Protein AF-A0AA96JCK9-F1 (afdb_monomer_lite)

Secondary structure (DSSP, 8-state):
-------PPPPPPPP---BTTB--SSEEETPEEEPTTS-EEE---EEE-TT--EEEEEEGGG--TTEEEEETTT--EEEEE-SSSEETTTTEEEEE-SS--EEEEEE-SBTT-SS--EEE--------TT-EEEE--TTTB-EEEEEP--SS---------------PPPPP-

pLDDT: mean 84.05, std 19.56, range [35.44, 98.31]

Radius of gyration: 21.39 Å; chains: 1; bounding box: 52×74×59 Å

Foldseek 3Di:
DDDDDPDDDPPDPPPQAADLQAHDFLDAFQRWKQAQVGDTWTWHAWDADPVGWIKIKTFQVSPNAQHWMARNPPRHTQAGFPPPADDPQVRMGIGTGPDNGHPQWHAADALPPRHGDTDHNPDDDDDDQQDWDWDGHNHGGIDTRDGHHDPPDGDDPPDPDDDPDDPDDDDDD

Structure (mmCIF, N/CA/C/O backbone):
data_AF-A0AA96JCK9-F1
#
_entry.id   AF-A0AA96JCK9-F1
#
loop_
_atom_site.group_PDB
_atom_site.id
_atom_site.type_symbol
_atom_site.label_atom_id
_atom_site.label_alt_id
_atom_site.label_comp_id
_atom_site.label_asym_id
_atom_site.label_entity_id
_atom_site.label_seq_id
_atom_site.pdbx_PDB_ins_code
_atom_site.Cartn_x
_atom_site.Cartn_y
_atom_site.Cartn_z
_atom_site.occupancy
_atom_site.B_iso_or_equiv
_atom_site.auth_seq_id
_atom_site.auth_comp_id
_atom_site.auth_asym_id
_atom_site.auth_atom_id
_atom_site.pdbx_PDB_model_num
ATOM 1 N N . MET A 1 1 ? 33.366 34.839 -41.800 1.00 40.66 1 MET A N 1
ATOM 2 C CA . MET A 1 1 ? 33.665 33.676 -40.936 1.00 40.66 1 MET A CA 1
ATOM 3 C C . MET A 1 1 ? 32.640 33.662 -39.802 1.00 40.66 1 MET A C 1
ATOM 5 O O . MET A 1 1 ? 32.730 34.499 -38.916 1.00 40.66 1 MET A O 1
ATOM 9 N N . ARG A 1 2 ? 31.584 32.840 -39.885 1.00 39.88 2 ARG A N 1
ATOM 10 C CA . ARG A 1 2 ? 30.598 32.666 -38.801 1.00 39.88 2 ARG A CA 1
ATOM 11 C C . ARG A 1 2 ? 30.792 31.266 -38.231 1.00 39.88 2 ARG A C 1
ATOM 13 O O . ARG A 1 2 ? 30.720 30.294 -38.972 1.00 39.88 2 ARG A O 1
ATOM 20 N N . VAL A 1 3 ? 31.099 31.193 -36.941 1.00 43.62 3 VAL A N 1
ATOM 21 C CA . VAL A 1 3 ? 31.251 29.939 -36.199 1.00 43.62 3 VAL A CA 1
ATOM 22 C C . VAL A 1 3 ? 29.849 29.411 -35.894 1.00 43.62 3 VAL A C 1
ATOM 24 O O . VAL A 1 3 ? 29.137 29.998 -35.081 1.00 43.62 3 VAL A O 1
ATOM 27 N N . SER A 1 4 ? 29.440 28.327 -36.557 1.00 42.59 4 SER A N 1
ATOM 28 C CA . SER A 1 4 ? 28.252 27.563 -36.166 1.00 42.59 4 SER A CA 1
ATOM 29 C C . SER A 1 4 ? 28.549 26.838 -34.859 1.00 42.59 4 SER A C 1
ATOM 31 O O . SER A 1 4 ? 29.371 25.925 -34.820 1.00 42.59 4 SER A O 1
ATOM 33 N N . ARG A 1 5 ? 27.890 27.249 -33.773 1.00 51.03 5 ARG A N 1
ATOM 34 C CA . ARG A 1 5 ? 27.818 26.441 -32.556 1.00 51.03 5 ARG A CA 1
ATOM 35 C C . ARG A 1 5 ? 26.799 25.335 -32.802 1.00 51.03 5 ARG A C 1
ATOM 37 O O . ARG A 1 5 ? 25.601 25.601 -32.824 1.00 51.03 5 ARG A O 1
ATOM 44 N N . SER A 1 6 ? 27.283 24.113 -32.988 1.00 52.50 6 SER A N 1
ATOM 45 C CA . SER A 1 6 ? 26.470 22.904 -32.880 1.00 52.50 6 SER A CA 1
ATOM 46 C C . SER A 1 6 ? 25.995 22.781 -31.432 1.00 52.50 6 SER A C 1
ATOM 48 O O . SER A 1 6 ? 26.708 22.265 -30.575 1.00 52.50 6 SER A O 1
ATOM 50 N N . GLY A 1 7 ? 24.823 23.337 -31.133 1.00 46.97 7 GLY A N 1
ATOM 51 C CA . GLY A 1 7 ? 24.137 23.068 -29.879 1.00 46.97 7 GLY A CA 1
ATOM 52 C C . GLY A 1 7 ? 23.600 21.645 -29.930 1.00 46.97 7 GLY A C 1
ATOM 53 O O . GLY A 1 7 ? 22.720 21.359 -30.739 1.00 46.97 7 GLY A O 1
ATOM 54 N N . LEU A 1 8 ? 24.129 20.751 -29.092 1.00 51.62 8 LEU A N 1
ATOM 55 C CA . LEU A 1 8 ? 23.390 19.544 -28.750 1.00 51.62 8 LEU A CA 1
ATOM 56 C C . LEU A 1 8 ? 22.079 19.996 -28.107 1.00 51.62 8 LEU A C 1
ATOM 58 O O . LEU A 1 8 ? 22.085 20.724 -27.114 1.00 51.62 8 LEU A O 1
ATOM 62 N N . SER A 1 9 ? 20.965 19.590 -28.705 1.00 53.81 9 SER A N 1
ATOM 63 C CA . SER A 1 9 ? 19.655 19.749 -28.091 1.00 53.81 9 SER A CA 1
ATOM 64 C C . SER A 1 9 ? 19.677 18.996 -26.753 1.00 53.81 9 SER A C 1
ATOM 66 O O . SER A 1 9 ? 20.087 17.831 -26.749 1.00 53.81 9 SER A O 1
ATOM 68 N N . PRO A 1 10 ? 19.288 19.609 -25.620 1.00 53.94 10 PRO A N 1
ATOM 69 C CA . PRO A 1 10 ? 19.129 18.855 -24.385 1.00 53.94 10 PRO A CA 1
ATOM 70 C C . PRO A 1 10 ? 18.097 17.756 -24.644 1.00 53.94 10 PRO A C 1
ATOM 72 O O . PRO A 1 10 ? 17.042 18.023 -25.227 1.00 53.94 10 PRO A O 1
ATOM 75 N N . ALA A 1 11 ? 18.423 16.518 -24.265 1.00 58.88 11 ALA A N 1
ATOM 76 C CA . ALA A 1 11 ? 17.459 15.430 -24.287 1.00 58.88 11 ALA A CA 1
ATOM 77 C C . ALA A 1 11 ? 16.220 15.891 -23.509 1.00 58.88 11 ALA A C 1
ATOM 79 O O . ALA A 1 11 ? 16.331 16.308 -22.354 1.00 58.88 11 ALA A O 1
ATOM 80 N N . SER A 1 12 ? 15.055 15.884 -24.158 1.00 53.69 12 SER A N 1
ATOM 81 C CA . SER A 1 12 ? 13.793 16.100 -23.458 1.00 53.69 12 SER A CA 1
ATOM 82 C C . SER A 1 12 ? 13.703 15.068 -22.331 1.00 53.69 12 SER A C 1
ATOM 84 O O . SER A 1 12 ? 14.036 13.906 -22.581 1.00 53.69 12 SER A O 1
ATOM 86 N N . PRO A 1 13 ? 13.306 15.448 -21.103 1.00 53.00 13 PRO A N 1
ATOM 87 C CA . PRO A 1 13 ? 13.128 14.469 -20.044 1.00 53.00 13 PRO A CA 1
ATOM 88 C C . PRO A 1 13 ? 12.118 13.439 -20.544 1.00 53.00 13 PRO A C 1
ATOM 90 O O . PRO A 1 13 ? 11.000 13.801 -20.917 1.00 53.00 13 PRO A O 1
ATOM 93 N N . THR A 1 14 ? 12.530 12.172 -20.613 1.00 51.06 14 THR A N 1
ATOM 94 C CA . THR A 1 14 ? 11.605 11.064 -20.843 1.00 51.06 14 THR A CA 1
ATOM 95 C C . THR A 1 14 ? 10.485 11.229 -19.819 1.00 51.06 14 THR A C 1
ATOM 97 O O . THR A 1 14 ? 10.798 11.266 -18.626 1.00 51.06 14 THR A O 1
ATOM 100 N N . PRO A 1 15 ? 9.218 11.408 -20.232 1.00 54.06 15 PRO A N 1
ATOM 101 C CA . PRO A 1 15 ? 8.136 11.523 -19.270 1.00 54.06 15 PRO A CA 1
ATOM 102 C C . PRO A 1 15 ? 8.186 10.284 -18.379 1.00 54.06 15 PRO A C 1
ATOM 104 O O . PRO A 1 15 ? 8.178 9.160 -18.886 1.00 54.06 15 PRO A O 1
ATOM 107 N N . LEU A 1 16 ? 8.321 10.494 -17.068 1.00 59.75 16 LEU A N 1
ATOM 108 C CA . LEU A 1 16 ? 8.261 9.416 -16.090 1.00 59.75 16 LEU A CA 1
ATOM 109 C C . LEU A 1 16 ? 6.887 8.764 -16.253 1.00 59.75 16 LEU A C 1
ATOM 111 O O . LEU A 1 16 ? 5.859 9.365 -15.941 1.00 59.75 16 LEU A O 1
ATOM 115 N N . LEU A 1 17 ? 6.865 7.576 -16.856 1.00 76.12 17 LEU A N 1
ATOM 116 C CA . LEU A 1 17 ? 5.647 6.801 -17.036 1.00 76.12 17 LEU A CA 1
ATOM 117 C C . LEU A 1 17 ? 5.213 6.323 -15.656 1.00 76.12 17 LEU A C 1
ATOM 119 O O . LEU A 1 17 ? 5.776 5.362 -15.137 1.00 76.12 17 LEU A O 1
ATOM 123 N N . VAL A 1 18 ? 4.229 7.011 -15.071 1.00 87.25 18 VAL A N 1
ATOM 124 C CA . VAL A 1 18 ? 3.581 6.586 -13.826 1.00 87.25 18 VAL A CA 1
ATOM 125 C C . VAL A 1 18 ? 3.048 5.174 -14.034 1.00 87.25 18 VAL A C 1
ATOM 127 O O . VAL A 1 18 ? 2.266 4.922 -14.956 1.00 87.25 18 VAL A O 1
ATOM 130 N N . ASN A 1 19 ? 3.511 4.247 -13.206 1.00 93.25 19 ASN A N 1
ATOM 131 C CA . ASN A 1 19 ? 3.118 2.849 -13.265 1.00 93.25 19 ASN A CA 1
ATOM 132 C C . ASN A 1 19 ? 3.252 2.204 -11.883 1.00 93.25 19 ASN A C 1
ATOM 134 O O . ASN A 1 19 ? 3.868 2.770 -10.984 1.00 93.25 19 ASN A O 1
ATOM 138 N N . ARG A 1 20 ? 2.736 0.979 -11.738 1.00 95.19 20 ARG A N 1
ATOM 139 C CA . ARG A 1 20 ? 2.729 0.240 -10.466 1.00 95.19 20 ARG A CA 1
ATOM 140 C C . ARG A 1 20 ? 4.105 0.181 -9.783 1.00 95.19 20 ARG A C 1
ATOM 142 O O . ARG A 1 20 ? 4.166 0.223 -8.562 1.00 95.19 20 ARG A O 1
ATOM 149 N N . GLN A 1 21 ? 5.198 0.078 -10.542 1.00 94.50 21 GLN A N 1
ATOM 150 C CA . GLN A 1 21 ? 6.558 -0.060 -10.002 1.00 94.50 21 GLN A CA 1
ATOM 151 C C . GLN A 1 21 ? 7.207 1.276 -9.616 1.00 94.50 21 GLN A C 1
ATOM 153 O O . GLN A 1 21 ? 8.079 1.306 -8.747 1.00 94.50 2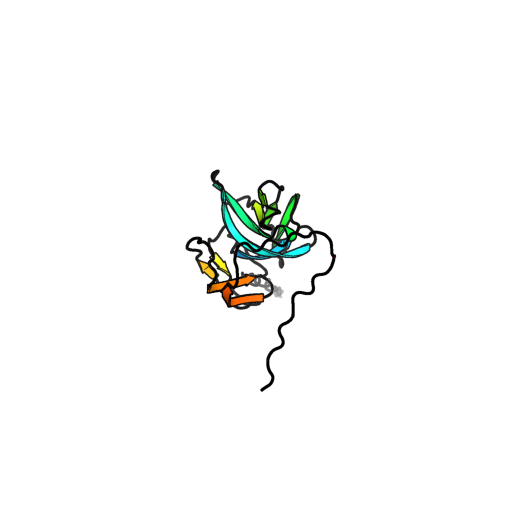1 GLN A O 1
ATOM 158 N N . HIS A 1 22 ? 6.793 2.362 -10.273 1.00 94.56 22 HIS A N 1
ATOM 159 C CA . HIS A 1 22 ? 7.261 3.731 -10.056 1.00 94.56 22 HIS A CA 1
ATOM 160 C C . HIS A 1 22 ? 6.044 4.659 -9.949 1.00 94.56 22 HIS A C 1
ATOM 162 O O . HIS A 1 22 ? 5.716 5.402 -10.878 1.00 94.56 22 HIS A O 1
ATOM 168 N N . ASP A 1 23 ? 5.318 4.522 -8.839 1.00 94.88 23 ASP A N 1
ATOM 169 C CA . ASP A 1 23 ? 4.131 5.331 -8.554 1.00 94.88 23 ASP A CA 1
ATOM 170 C C . ASP A 1 23 ? 4.528 6.758 -8.150 1.00 94.88 23 ASP A C 1
ATOM 172 O O . ASP A 1 23 ? 5.682 7.017 -7.817 1.00 94.88 23 ASP A O 1
ATOM 176 N N . PHE A 1 24 ? 3.579 7.691 -8.149 1.00 92.56 24 PHE A N 1
ATOM 177 C CA . PHE A 1 24 ? 3.817 9.068 -7.712 1.00 92.56 24 PHE A CA 1
ATOM 178 C C . PHE A 1 24 ? 2.644 9.584 -6.897 1.00 92.56 24 PHE A C 1
ATOM 180 O O . PHE A 1 24 ? 1.498 9.284 -7.206 1.00 92.56 24 PHE A O 1
ATOM 187 N N . ALA A 1 25 ? 2.923 10.428 -5.900 1.00 92.69 25 ALA A N 1
ATOM 188 C CA . ALA A 1 25 ? 1.882 11.099 -5.136 1.00 92.69 25 ALA A CA 1
ATOM 189 C C . ALA A 1 25 ? 0.909 11.874 -6.059 1.00 92.69 25 ALA A C 1
ATOM 191 O O . ALA A 1 25 ? 1.369 12.690 -6.864 1.00 92.69 25 ALA A O 1
ATOM 192 N N . PRO A 1 26 ? -0.419 11.734 -5.894 1.00 93.81 26 PRO A N 1
ATOM 193 C CA . PRO A 1 26 ? -1.110 10.915 -4.894 1.00 93.81 26 PRO A CA 1
ATOM 194 C C . PRO A 1 26 ? -0.926 9.403 -5.109 1.00 93.81 26 PRO A C 1
ATOM 196 O O . PRO A 1 26 ? -1.120 8.895 -6.204 1.00 93.81 26 PRO A O 1
ATOM 199 N N . TRP A 1 27 ? -0.584 8.694 -4.035 1.00 95.88 27 TRP A N 1
ATOM 200 C CA . TRP A 1 27 ? -0.263 7.273 -4.021 1.00 95.88 27 TRP A CA 1
ATOM 201 C C . TRP A 1 27 ? -1.505 6.415 -4.256 1.00 95.88 27 TRP A C 1
ATOM 203 O O . TRP A 1 27 ? -2.581 6.675 -3.702 1.00 95.88 27 TRP A O 1
ATOM 213 N N . THR A 1 28 ? -1.332 5.382 -5.072 1.00 96.88 28 THR A N 1
ATOM 214 C CA . THR A 1 28 ? -2.364 4.416 -5.451 1.00 96.88 28 THR A CA 1
ATOM 215 C C . THR A 1 28 ? -2.081 3.077 -4.784 1.00 96.88 28 THR A C 1
ATOM 217 O O . THR A 1 28 ? -0.926 2.659 -4.678 1.00 96.88 28 THR A O 1
ATOM 220 N N . GLY A 1 29 ? -3.136 2.408 -4.321 1.00 97.50 29 GLY A N 1
ATOM 221 C CA . GLY A 1 29 ? -3.028 1.067 -3.759 1.00 97.50 29 GLY A CA 1
ATOM 222 C C . GLY A 1 29 ? -2.548 0.045 -4.792 1.00 97.50 29 GLY A C 1
ATOM 223 O O . GLY A 1 29 ? -2.750 0.240 -5.989 1.00 97.50 29 GLY A O 1
ATOM 224 N N . GLY A 1 30 ? -1.904 -1.033 -4.355 1.00 97.50 30 GLY A N 1
ATOM 225 C CA . GLY A 1 30 ? -1.292 -2.033 -5.237 1.00 97.50 30 GLY A CA 1
ATOM 226 C C . GLY A 1 30 ? 0.059 -1.613 -5.831 1.00 97.50 30 GLY A C 1
ATOM 227 O O . GLY A 1 30 ? 0.687 -2.395 -6.548 1.00 97.50 30 GLY A O 1
ATOM 228 N N . SER A 1 31 ? 0.538 -0.398 -5.538 1.00 97.31 31 SER A N 1
ATOM 229 C CA . SER A 1 31 ? 1.861 0.090 -5.952 1.00 97.31 31 SER A CA 1
ATOM 230 C C . SER A 1 31 ? 3.000 -0.672 -5.276 1.00 97.31 31 SER A C 1
ATOM 232 O O . SER A 1 31 ? 2.874 -1.155 -4.151 1.00 97.31 31 SER A O 1
ATOM 234 N N . ALA A 1 32 ? 4.138 -0.760 -5.960 1.00 97.75 32 ALA A N 1
ATOM 235 C CA . ALA A 1 32 ? 5.347 -1.377 -5.447 1.00 97.75 32 ALA A CA 1
ATOM 236 C C . ALA A 1 32 ? 6.036 -0.459 -4.437 1.00 97.75 32 ALA A C 1
ATOM 238 O O . ALA A 1 32 ? 6.533 0.621 -4.769 1.00 97.75 32 ALA A O 1
ATOM 239 N N . LEU A 1 33 ? 6.109 -0.943 -3.205 1.00 97.94 33 LEU A N 1
ATOM 240 C CA . LEU A 1 33 ? 6.794 -0.308 -2.100 1.00 97.94 33 LEU A CA 1
ATOM 241 C C . LEU A 1 33 ? 8.128 -1.001 -1.855 1.00 97.94 33 LEU A C 1
ATOM 243 O O . LEU A 1 33 ? 8.214 -2.227 -1.801 1.00 97.94 33 LEU A O 1
ATOM 247 N N . ARG A 1 34 ? 9.170 -0.210 -1.638 1.00 97.81 34 ARG A N 1
ATOM 248 C CA . ARG A 1 34 ? 10.417 -0.663 -1.039 1.00 97.81 34 ARG A CA 1
ATOM 249 C C . ARG A 1 34 ? 10.373 -0.359 0.448 1.00 97.81 34 ARG A C 1
ATOM 251 O O . ARG A 1 34 ? 10.256 0.806 0.841 1.00 97.81 34 ARG A O 1
ATOM 258 N N . ASN A 1 35 ? 10.476 -1.409 1.252 1.00 96.88 35 ASN A N 1
ATOM 259 C CA . ASN A 1 35 ? 10.572 -1.281 2.699 1.00 96.88 35 ASN A CA 1
ATOM 260 C C . ASN A 1 35 ? 11.959 -0.716 3.108 1.00 96.88 35 ASN A C 1
ATOM 262 O O . ASN A 1 35 ? 12.874 -0.626 2.274 1.00 96.88 35 ASN A O 1
ATOM 266 N N . PRO A 1 36 ? 12.161 -0.366 4.389 1.00 94.94 36 PRO A N 1
ATOM 267 C CA . PRO A 1 36 ? 13.432 0.174 4.873 1.00 94.94 36 PRO A CA 1
ATOM 268 C C . PRO A 1 36 ? 14.633 -0.767 4.667 1.00 94.94 36 PRO A C 1
ATOM 270 O O . PRO A 1 36 ? 15.738 -0.297 4.395 1.00 94.94 36 PRO A O 1
ATOM 273 N N . SER A 1 37 ? 14.428 -2.090 4.736 1.00 94.12 37 SER A N 1
ATOM 274 C CA . SER A 1 37 ? 15.487 -3.090 4.507 1.00 94.12 37 SER A CA 1
ATOM 275 C C . SER A 1 37 ? 15.799 -3.338 3.025 1.00 94.12 37 SER A C 1
ATOM 277 O O . SER A 1 37 ? 16.810 -3.953 2.694 1.00 94.12 37 SER A O 1
ATOM 279 N N . GLY A 1 38 ? 14.973 -2.816 2.119 1.00 94.25 38 GLY A N 1
ATOM 280 C CA . GLY A 1 38 ? 15.130 -2.898 0.673 1.00 94.25 38 GLY A CA 1
ATOM 281 C C . GLY A 1 38 ? 14.389 -4.024 -0.037 1.00 94.25 38 GLY A C 1
ATOM 282 O O . GLY A 1 38 ? 14.540 -4.156 -1.252 1.00 94.25 38 GLY A O 1
ATOM 283 N N . SER A 1 39 ? 13.575 -4.792 0.681 1.00 95.06 39 SER A N 1
ATOM 284 C CA . SER A 1 39 ? 12.648 -5.760 0.092 1.00 95.06 39 SER A CA 1
ATOM 285 C C . SER A 1 39 ? 11.436 -5.067 -0.532 1.00 95.06 39 SER A C 1
ATOM 287 O O . SER A 1 39 ? 11.115 -3.918 -0.213 1.00 95.06 39 SER A O 1
ATOM 289 N N . ILE A 1 40 ? 10.770 -5.777 -1.441 1.00 96.81 40 ILE A N 1
ATOM 290 C CA . ILE A 1 40 ? 9.562 -5.304 -2.116 1.00 96.81 40 ILE A CA 1
ATOM 291 C C . ILE A 1 40 ? 8.309 -5.770 -1.383 1.00 96.81 40 ILE A C 1
ATOM 293 O O . ILE A 1 40 ? 8.203 -6.933 -1.003 1.00 96.81 40 ILE A O 1
ATOM 297 N N . CYS A 1 41 ? 7.350 -4.865 -1.261 1.00 97.88 41 CYS A N 1
ATOM 298 C CA . CYS A 1 41 ? 5.982 -5.137 -0.857 1.00 97.88 41 CYS A CA 1
ATOM 299 C C . CYS A 1 41 ? 5.007 -4.382 -1.758 1.00 97.88 41 CYS A C 1
ATOM 301 O O . CYS A 1 41 ? 5.413 -3.596 -2.616 1.00 97.88 41 CYS A O 1
ATOM 303 N N . SER A 1 42 ? 3.716 -4.630 -1.570 1.00 98.31 42 SER A N 1
ATOM 304 C CA . SER A 1 42 ? 2.663 -3.862 -2.234 1.00 98.31 42 SER A CA 1
ATOM 305 C C . SER A 1 42 ? 2.010 -2.937 -1.222 1.00 98.31 42 SER A C 1
ATOM 307 O O . SER A 1 42 ? 1.827 -3.322 -0.069 1.00 98.31 42 SER A O 1
ATOM 309 N N . SER A 1 43 ? 1.630 -1.739 -1.644 1.00 97.81 43 SER A N 1
ATOM 310 C CA . SER A 1 43 ? 0.671 -0.956 -0.876 1.00 97.81 43 SER A CA 1
ATOM 311 C C . SER A 1 43 ? -0.710 -1.611 -0.933 1.00 97.81 43 SER A C 1
ATOM 313 O O . SER A 1 43 ? -1.078 -2.237 -1.926 1.00 97.81 43 SER A O 1
ATOM 315 N N . GLY A 1 44 ? -1.476 -1.465 0.141 1.00 97.75 44 GLY A N 1
ATOM 316 C CA . GLY A 1 44 ? -2.870 -1.873 0.236 1.00 97.75 44 GLY A CA 1
ATOM 317 C C . GLY A 1 44 ? -3.788 -0.719 -0.144 1.00 97.75 44 GLY A C 1
ATOM 318 O O . GLY A 1 44 ? -3.890 -0.347 -1.307 1.00 97.75 44 GLY A O 1
ATOM 319 N N . PHE A 1 45 ? -4.448 -0.126 0.845 1.00 97.44 45 PHE A N 1
ATOM 320 C CA . PHE A 1 45 ? -5.446 0.920 0.651 1.00 97.44 45 PHE A CA 1
ATOM 321 C C . PHE A 1 45 ? -5.018 2.229 1.305 1.00 97.44 45 PHE A C 1
ATOM 323 O O . PHE A 1 45 ? -4.394 2.254 2.368 1.00 97.44 45 PHE A O 1
ATOM 330 N N . GLY A 1 46 ? -5.407 3.336 0.679 1.00 95.19 46 GLY A N 1
ATOM 331 C CA . GLY A 1 46 ? -5.390 4.635 1.332 1.00 95.19 46 GLY A CA 1
ATOM 332 C C . GLY A 1 46 ? -6.498 4.721 2.376 1.00 95.19 46 GLY A C 1
ATOM 333 O O . GLY A 1 46 ? -7.668 4.552 2.041 1.00 95.19 46 GLY A O 1
ATOM 334 N N . VAL A 1 47 ? -6.145 5.015 3.624 1.00 94.00 47 VAL A N 1
ATOM 335 C CA . VAL A 1 47 ? -7.093 5.181 4.733 1.00 94.00 47 VAL A CA 1
ATOM 336 C 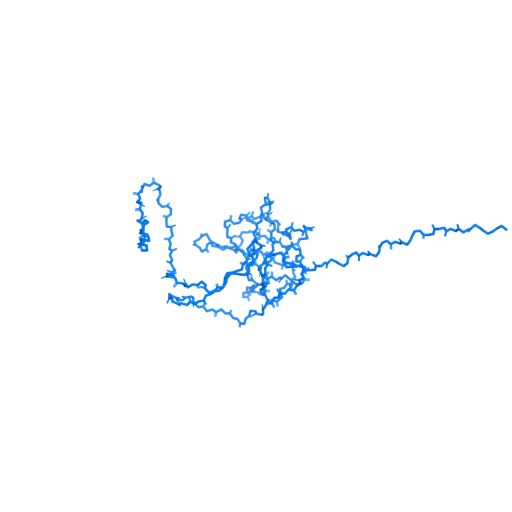C . VAL A 1 47 ? -6.831 6.489 5.472 1.00 94.00 47 VAL A C 1
ATOM 338 O O . VAL A 1 47 ? -5.775 7.108 5.332 1.00 94.00 47 VAL A O 1
ATOM 341 N N . ARG A 1 48 ? -7.808 6.935 6.262 1.00 92.06 48 ARG A N 1
ATOM 342 C CA . ARG A 1 48 ? -7.679 8.143 7.076 1.00 92.06 48 ARG A CA 1
ATOM 343 C C . ARG A 1 48 ? -8.088 7.863 8.512 1.00 92.06 48 ARG A C 1
ATOM 345 O O . ARG A 1 48 ? -9.142 7.274 8.742 1.00 92.06 48 ARG A O 1
ATOM 352 N N . THR A 1 49 ? -7.272 8.289 9.472 1.00 90.88 49 THR A N 1
ATOM 353 C CA . THR A 1 49 ? -7.610 8.156 10.896 1.00 90.88 49 THR A CA 1
ATOM 354 C C . THR A 1 49 ? -8.758 9.096 11.264 1.00 90.88 49 THR A C 1
ATOM 356 O O . THR A 1 49 ? -9.044 10.068 10.558 1.00 90.88 49 THR A O 1
ATOM 359 N N . ALA A 1 50 ? -9.392 8.864 12.417 1.00 89.94 50 ALA A N 1
ATOM 360 C CA . ALA A 1 50 ? -10.410 9.773 12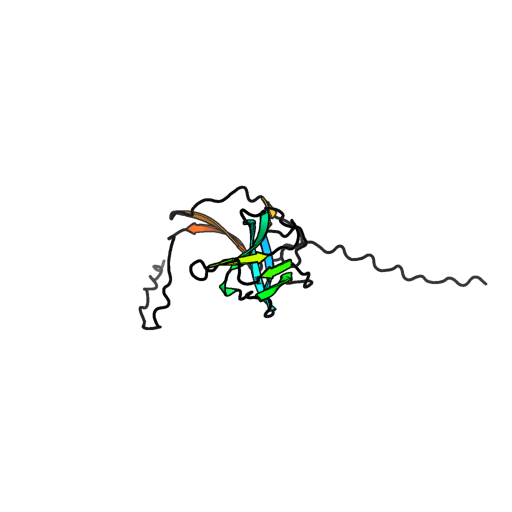.954 1.00 89.94 50 ALA A CA 1
ATOM 361 C C . ALA A 1 50 ? -9.879 11.204 13.189 1.00 89.94 50 ALA A C 1
ATOM 363 O O . ALA A 1 50 ? -10.653 12.157 13.186 1.00 89.94 50 ALA A O 1
ATOM 364 N N . LYS A 1 51 ? -8.557 11.363 13.352 1.00 89.75 51 LYS A N 1
ATOM 365 C CA . LYS A 1 51 ? -7.874 12.659 13.494 1.00 89.75 51 LYS A CA 1
ATOM 366 C C . LYS A 1 51 ? -7.550 13.326 12.150 1.00 89.75 51 LYS A C 1
ATOM 368 O O . LYS A 1 51 ? -7.045 14.442 12.137 1.00 89.75 51 LYS A O 1
ATOM 373 N N . GLY A 1 52 ? -7.841 12.665 11.028 1.00 89.12 52 GLY A N 1
ATOM 374 C CA . GLY A 1 52 ? -7.594 13.188 9.685 1.00 89.12 52 GLY A CA 1
ATOM 375 C C . GLY A 1 52 ? -6.224 12.840 9.097 1.00 89.12 52 GLY A C 1
ATOM 376 O O . GLY A 1 52 ? -5.893 13.348 8.027 1.00 89.12 52 GLY A O 1
ATOM 377 N N . GLU A 1 53 ? -5.436 11.980 9.746 1.00 90.44 53 GLU A N 1
ATOM 378 C CA . GLU A 1 53 ? -4.115 11.572 9.250 1.00 90.44 53 GLU A CA 1
ATOM 379 C C . GLU A 1 53 ? -4.270 10.588 8.095 1.00 90.44 53 GLU A C 1
ATOM 381 O O . GLU A 1 53 ? -5.022 9.620 8.205 1.00 90.44 53 GLU A O 1
ATOM 386 N N . ASN A 1 54 ? -3.563 10.831 6.992 1.00 92.69 54 ASN A N 1
ATOM 387 C CA . ASN A 1 54 ? -3.604 9.955 5.826 1.00 92.69 54 ASN A CA 1
ATOM 388 C C . ASN A 1 54 ? -2.564 8.855 5.982 1.00 92.69 54 ASN A C 1
ATOM 390 O O . ASN A 1 54 ? -1.392 9.126 6.247 1.00 92.69 54 ASN A O 1
ATOM 394 N N . LEU A 1 55 ? -3.008 7.626 5.781 1.00 95.31 55 LEU A N 1
ATOM 395 C CA . LEU A 1 55 ? -2.199 6.434 5.910 1.00 95.31 55 LEU A CA 1
ATOM 396 C C . LEU A 1 55 ? -2.310 5.614 4.626 1.00 95.31 55 LEU A C 1
ATOM 398 O O . LEU A 1 55 ? -3.379 5.536 4.021 1.00 95.31 55 LEU A O 1
ATOM 402 N N . LEU A 1 56 ? -1.220 4.970 4.234 1.00 96.69 56 LEU A N 1
ATOM 403 C CA . LEU A 1 56 ? -1.221 3.926 3.215 1.00 96.69 56 LEU A CA 1
ATOM 404 C C . LEU A 1 56 ? -0.959 2.592 3.906 1.00 96.69 56 LEU A C 1
ATOM 406 O O . LEU A 1 56 ? 0.031 2.469 4.625 1.00 96.69 56 LEU A O 1
ATOM 410 N N . THR A 1 57 ? -1.840 1.610 3.743 1.00 97.12 57 THR A N 1
ATOM 411 C CA . THR A 1 57 ? -1.644 0.306 4.390 1.00 97.12 57 THR A CA 1
ATOM 412 C C . THR A 1 57 ? -0.663 -0.572 3.613 1.00 97.12 57 THR A C 1
ATOM 414 O O . THR A 1 57 ? -0.410 -0.360 2.429 1.00 97.12 57 THR A O 1
ATOM 417 N N . THR A 1 58 ? -0.095 -1.555 4.298 1.00 97.75 58 THR A N 1
ATOM 418 C CA . THR A 1 58 ? 0.727 -2.657 3.785 1.00 97.75 58 THR A CA 1
ATOM 419 C C . THR A 1 58 ? 0.667 -3.804 4.806 1.00 97.75 58 THR A C 1
ATOM 421 O O . THR A 1 58 ? 0.013 -3.667 5.846 1.00 97.75 58 THR A O 1
ATOM 424 N N . ALA A 1 59 ? 1.324 -4.929 4.537 1.00 96.62 59 ALA A N 1
ATOM 425 C CA . ALA A 1 59 ? 1.405 -6.025 5.499 1.00 96.62 59 ALA A CA 1
ATOM 426 C C . ALA A 1 59 ? 2.416 -5.721 6.617 1.00 96.62 59 ALA A C 1
ATOM 428 O O . ALA A 1 59 ? 3.440 -5.079 6.372 1.00 96.62 59 ALA A O 1
ATOM 429 N N . TYR A 1 60 ? 2.169 -6.203 7.836 1.00 95.62 60 TYR A N 1
ATOM 430 C CA . TYR A 1 60 ? 3.109 -6.036 8.950 1.00 95.62 60 TYR A CA 1
ATOM 431 C C . TYR A 1 60 ? 4.413 -6.811 8.707 1.00 95.62 60 TYR A C 1
ATOM 433 O O . TYR A 1 60 ? 5.503 -6.270 8.903 1.00 95.62 60 TYR A O 1
ATOM 441 N N . HIS A 1 61 ? 4.331 -8.035 8.175 1.00 94.88 61 HIS A N 1
ATOM 442 C CA . HIS A 1 61 ? 5.500 -8.865 7.863 1.00 94.88 61 HIS A CA 1
ATOM 443 C C . HIS A 1 61 ? 6.438 -8.239 6.821 1.00 94.88 61 HIS A C 1
ATOM 445 O O . HIS A 1 61 ? 7.579 -8.681 6.673 1.00 94.88 61 HIS A O 1
ATOM 451 N N . CYS A 1 62 ? 5.993 -7.202 6.105 1.00 95.88 62 CYS A N 1
ATOM 452 C CA . CYS A 1 62 ? 6.866 -6.422 5.242 1.00 95.88 62 CYS A CA 1
ATOM 453 C C . CYS A 1 62 ? 7.957 -5.672 6.014 1.00 95.88 62 CYS A C 1
ATOM 455 O O . CYS A 1 62 ? 8.885 -5.175 5.382 1.00 95.88 62 CYS A O 1
ATOM 457 N N . GLY A 1 63 ? 7.882 -5.585 7.345 1.00 89.25 63 GLY A N 1
ATOM 458 C CA . GLY A 1 63 ? 8.984 -5.128 8.188 1.00 89.25 63 GLY A CA 1
ATOM 459 C C . GLY A 1 63 ? 9.359 -3.665 7.952 1.00 89.25 63 GLY A C 1
ATOM 460 O O . GLY A 1 63 ? 10.508 -3.364 7.627 1.00 89.25 63 GLY A O 1
ATOM 461 N N . GLY A 1 64 ? 8.387 -2.759 8.085 1.00 83.81 64 GLY A N 1
ATOM 462 C CA . GLY A 1 64 ? 8.585 -1.312 7.963 1.00 83.81 64 GLY A CA 1
ATOM 463 C C . GLY A 1 64 ? 8.797 -0.560 9.272 1.00 83.81 64 GLY A C 1
ATOM 464 O O . GLY A 1 64 ? 8.876 0.668 9.239 1.00 83.81 64 GLY A O 1
ATOM 465 N N . ASP A 1 65 ? 8.854 -1.267 10.403 1.00 82.12 65 ASP A N 1
ATOM 466 C CA . ASP A 1 65 ? 8.879 -0.676 11.742 1.00 82.12 65 ASP A CA 1
ATOM 467 C C . ASP A 1 65 ? 9.973 0.396 11.870 1.00 82.12 65 ASP A C 1
ATOM 469 O O . ASP A 1 65 ? 11.159 0.129 11.674 1.00 82.12 65 ASP A O 1
ATOM 473 N N . ASN A 1 66 ? 9.564 1.619 12.223 1.00 83.25 66 ASN A N 1
ATOM 474 C CA . ASN A 1 66 ? 10.442 2.771 12.455 1.00 83.25 66 ASN A CA 1
ATOM 475 C C . ASN A 1 66 ? 11.327 3.163 11.258 1.00 83.25 66 ASN A C 1
ATOM 477 O O . ASN A 1 66 ? 12.467 3.595 11.444 1.00 83.25 66 ASN A O 1
ATOM 481 N N . GLY A 1 67 ? 10.820 3.035 10.027 1.00 92.12 67 GLY A N 1
ATOM 482 C CA . GLY A 1 67 ? 11.591 3.330 8.821 1.00 92.12 67 GLY A CA 1
ATOM 483 C C . GLY A 1 67 ? 10.842 4.080 7.720 1.00 92.12 67 GLY A C 1
ATOM 484 O O . GLY A 1 67 ? 9.629 4.291 7.763 1.00 92.12 67 GLY A O 1
ATOM 485 N N . ILE A 1 68 ? 11.616 4.504 6.718 1.00 96.12 68 ILE A N 1
ATOM 486 C CA . ILE A 1 68 ? 11.127 5.217 5.536 1.00 96.12 68 ILE A CA 1
ATOM 487 C C . ILE A 1 68 ? 10.803 4.227 4.423 1.00 96.12 68 ILE A C 1
ATOM 489 O O . ILE A 1 68 ? 11.620 3.382 4.055 1.00 96.12 68 ILE A O 1
ATOM 493 N N . TRP A 1 69 ? 9.618 4.401 3.856 1.00 97.00 69 TRP A N 1
ATOM 494 C CA . TRP A 1 69 ? 9.130 3.689 2.692 1.00 97.00 69 TRP A CA 1
ATOM 495 C C . TRP A 1 69 ? 9.321 4.532 1.438 1.00 97.00 69 TRP A C 1
ATOM 497 O O . TRP A 1 69 ? 9.161 5.756 1.448 1.00 97.00 69 TRP A O 1
ATOM 507 N N . SER A 1 70 ? 9.637 3.862 0.337 1.00 96.94 70 SER A N 1
ATOM 508 C CA . SER A 1 70 ? 9.823 4.500 -0.966 1.00 96.94 70 SER A CA 1
ATOM 509 C C . SER A 1 70 ? 9.166 3.688 -2.071 1.00 96.94 70 SER A C 1
ATOM 511 O O . SER A 1 70 ? 8.797 2.533 -1.860 1.00 96.94 70 SER A O 1
ATOM 513 N N . THR A 1 71 ? 9.020 4.272 -3.254 1.00 96.50 71 THR A N 1
ATOM 514 C CA . THR A 1 71 ? 8.680 3.509 -4.454 1.00 96.50 71 THR A CA 1
ATOM 515 C C . THR A 1 71 ? 9.771 2.476 -4.734 1.00 96.50 71 THR A C 1
ATOM 517 O O . THR A 1 71 ? 10.956 2.701 -4.456 1.00 96.50 71 THR A O 1
ATOM 520 N N . TYR A 1 72 ? 9.391 1.318 -5.277 1.00 96.00 72 TYR A N 1
ATOM 521 C CA . TYR A 1 72 ? 10.372 0.274 -5.570 1.00 96.00 72 TYR A CA 1
ATOM 522 C C . TYR A 1 72 ? 11.379 0.706 -6.638 1.00 96.00 72 TYR A C 1
ATOM 524 O O . TYR A 1 72 ? 12.590 0.632 -6.415 1.00 96.00 72 TYR A O 1
ATOM 532 N N . ILE A 1 73 ? 10.878 1.215 -7.764 1.00 94.12 73 ILE A N 1
ATOM 533 C CA . ILE A 1 73 ? 11.680 1.895 -8.780 1.00 94.12 73 ILE A CA 1
ATOM 534 C C . ILE A 1 73 ? 11.678 3.396 -8.484 1.00 94.12 73 ILE A C 1
ATOM 536 O O . ILE A 1 73 ? 10.660 3.956 -8.088 1.00 94.12 73 ILE A O 1
ATOM 540 N N . GLY A 1 74 ? 12.824 4.049 -8.672 1.00 92.19 74 GLY A N 1
ATOM 541 C CA . GLY A 1 74 ? 12.988 5.495 -8.487 1.00 92.19 74 GLY A CA 1
ATOM 542 C C . GLY A 1 74 ? 13.326 5.914 -7.057 1.00 92.19 74 GLY A C 1
ATOM 543 O O . GLY A 1 74 ? 14.038 6.897 -6.884 1.00 92.19 74 GLY A O 1
ATOM 544 N N . HIS A 1 75 ? 12.923 5.124 -6.056 1.00 95.31 75 HIS A N 1
ATOM 545 C CA . HIS A 1 75 ? 13.175 5.390 -4.635 1.00 95.31 75 HIS A CA 1
ATOM 546 C C . HIS A 1 75 ? 12.603 6.728 -4.144 1.00 95.31 75 HIS A C 1
ATOM 548 O O . HIS A 1 75 ? 13.139 7.339 -3.217 1.00 95.31 75 HIS A O 1
ATOM 554 N N . ASP A 1 76 ? 11.494 7.171 -4.736 1.00 94.00 76 ASP A N 1
ATOM 555 C CA . ASP A 1 76 ? 10.783 8.360 -4.287 1.00 94.00 76 ASP A CA 1
ATOM 556 C C . ASP A 1 76 ? 10.156 8.087 -2.919 1.00 94.00 76 ASP A C 1
ATOM 558 O O . ASP A 1 76 ? 9.527 7.050 -2.704 1.00 94.00 76 ASP A O 1
ATOM 562 N N . VAL A 1 77 ? 10.346 9.003 -1.967 1.00 95.25 77 VAL A N 1
ATOM 563 C CA . VAL A 1 77 ? 9.843 8.834 -0.597 1.00 95.25 77 VAL A CA 1
ATOM 564 C C . VAL A 1 77 ? 8.317 8.853 -0.599 1.00 95.25 77 VAL A C 1
ATOM 566 O O . VAL A 1 77 ? 7.703 9.849 -0.981 1.00 95.25 77 VAL A O 1
ATOM 569 N N . VAL A 1 78 ? 7.719 7.768 -0.106 1.00 95.69 78 VAL A N 1
ATOM 570 C CA . VAL A 1 78 ? 6.264 7.623 0.047 1.00 95.69 78 VAL A CA 1
ATOM 571 C C . VAL A 1 78 ? 5.823 8.157 1.406 1.00 95.69 78 VAL A C 1
ATOM 573 O O . VAL A 1 78 ? 4.904 8.971 1.500 1.00 95.69 78 VAL A O 1
ATOM 576 N N . GLY A 1 79 ? 6.508 7.723 2.465 1.00 95.44 79 GLY A N 1
ATOM 577 C CA . GLY A 1 79 ? 6.160 8.035 3.845 1.00 95.44 79 GLY A CA 1
ATOM 578 C C . GLY A 1 79 ? 7.013 7.249 4.834 1.00 95.44 79 GLY A C 1
ATOM 579 O O . GLY A 1 79 ? 8.037 6.676 4.463 1.00 95.44 79 GLY A O 1
ATOM 580 N N . GLY A 1 80 ? 6.598 7.218 6.096 1.00 95.00 80 GLY A N 1
ATOM 581 C CA . GLY A 1 80 ? 7.293 6.468 7.142 1.00 95.00 80 GLY A CA 1
ATOM 582 C C . GLY A 1 80 ? 6.326 5.746 8.065 1.00 95.00 80 GLY A C 1
ATOM 583 O O . GLY A 1 80 ? 5.186 6.171 8.220 1.00 95.00 80 GLY A O 1
ATOM 584 N N . SER A 1 81 ? 6.782 4.664 8.681 1.00 93.44 81 SER A N 1
ATOM 585 C CA . SER A 1 81 ? 6.058 3.993 9.762 1.00 93.44 81 SER A CA 1
ATOM 586 C C . SER A 1 81 ? 6.821 4.232 11.058 1.00 93.44 81 SER A C 1
ATOM 588 O O . SER A 1 81 ? 8.021 3.999 11.111 1.00 93.44 81 SER A O 1
ATOM 590 N N . ASP A 1 82 ? 6.139 4.695 12.098 1.00 86.69 82 ASP A N 1
ATOM 591 C CA . ASP A 1 82 ? 6.686 4.977 13.436 1.00 86.69 82 ASP A CA 1
ATOM 592 C C . ASP A 1 82 ? 6.239 3.938 14.482 1.00 86.69 82 ASP A C 1
ATOM 594 O O . ASP A 1 82 ? 6.357 4.149 15.687 1.00 86.69 82 ASP A O 1
ATOM 598 N N . GLY A 1 83 ? 5.658 2.828 14.016 1.00 81.38 83 GLY A N 1
ATOM 599 C CA . GLY A 1 83 ? 5.083 1.800 14.877 1.00 81.38 83 GLY A CA 1
ATOM 600 C C . GLY A 1 83 ? 3.798 2.228 15.595 1.00 81.38 83 GLY A C 1
ATOM 601 O O . GLY A 1 83 ? 3.335 1.492 16.457 1.00 81.38 83 GLY A O 1
ATOM 602 N N . ALA A 1 84 ? 3.183 3.371 15.270 1.00 86.25 84 ALA A N 1
ATOM 603 C CA . ALA A 1 84 ? 1.942 3.790 15.930 1.00 86.25 84 ALA A CA 1
ATOM 604 C C . ALA A 1 84 ? 0.695 3.045 15.421 1.00 86.25 84 ALA A C 1
ATOM 606 O O . ALA A 1 84 ? -0.289 2.910 16.147 1.00 86.25 84 ALA A O 1
ATOM 607 N N . TYR A 1 85 ? 0.725 2.569 14.173 1.00 91.19 85 TYR A N 1
ATOM 608 C CA . TYR A 1 85 ? -0.440 2.019 13.479 1.00 91.19 85 TYR A CA 1
ATOM 609 C C . TYR A 1 85 ? -0.116 0.661 12.843 1.00 91.19 85 TYR A C 1
ATOM 611 O O . TYR A 1 85 ? 0.239 0.577 11.666 1.00 91.19 85 TYR A O 1
ATOM 619 N N . PHE A 1 86 ? -0.233 -0.407 13.632 1.00 93.50 86 PHE A N 1
ATOM 620 C CA . PHE A 1 86 ? -0.057 -1.785 13.174 1.00 93.50 86 PHE A CA 1
ATOM 621 C C . PHE A 1 86 ? -0.902 -2.769 13.998 1.00 93.50 86 PHE A C 1
ATOM 623 O O . PHE A 1 86 ? -1.326 -2.456 15.111 1.00 93.50 86 PHE A O 1
ATOM 630 N N . SER A 1 87 ? -1.121 -3.965 13.457 1.00 92.75 87 SER A N 1
ATOM 631 C CA . SER A 1 87 ? -1.623 -5.139 14.177 1.00 92.75 87 SER A CA 1
ATOM 632 C C . SER A 1 87 ? -0.831 -6.354 13.707 1.00 92.75 87 SER A C 1
ATOM 634 O O . SER A 1 87 ? -0.845 -6.695 12.527 1.00 92.75 87 SER A O 1
ATOM 636 N N . THR A 1 88 ? -0.126 -7.004 14.633 1.00 91.44 88 THR A N 1
ATOM 637 C CA . THR A 1 88 ? 0.594 -8.260 14.364 1.00 91.44 88 THR A CA 1
ATOM 638 C C . THR A 1 88 ? -0.363 -9.432 14.171 1.00 91.44 88 THR A C 1
ATOM 640 O O . THR A 1 88 ? -0.038 -10.360 13.440 1.00 91.44 88 THR A O 1
ATOM 643 N N . ALA A 1 89 ? -1.532 -9.394 14.818 1.00 90.12 89 ALA A N 1
ATOM 644 C CA . ALA A 1 89 ? -2.545 -10.441 14.718 1.00 90.12 89 ALA A CA 1
ATOM 645 C C . ALA A 1 89 ? -3.223 -10.451 13.340 1.00 90.12 89 ALA A C 1
ATOM 647 O O . ALA A 1 89 ? -3.496 -11.522 12.807 1.00 90.12 89 ALA A O 1
ATOM 648 N N . ASP A 1 90 ? -3.433 -9.266 12.761 1.00 90.19 90 ASP A N 1
ATOM 649 C CA . ASP A 1 90 ? -4.069 -9.094 11.447 1.00 90.19 90 ASP A CA 1
ATOM 650 C C . ASP A 1 90 ? -3.051 -8.873 10.315 1.00 90.19 90 ASP A C 1
ATOM 652 O O . ASP A 1 90 ? -3.436 -8.567 9.189 1.00 90.19 90 ASP A O 1
ATOM 656 N N . ASP A 1 91 ? -1.754 -8.982 10.624 1.00 93.88 91 ASP A N 1
ATOM 657 C CA . ASP A 1 91 ? -0.634 -8.761 9.705 1.00 93.88 91 ASP A CA 1
ATOM 658 C C . ASP A 1 91 ? -0.741 -7.450 8.898 1.00 93.88 91 ASP A C 1
ATOM 660 O O . ASP A 1 91 ? -0.509 -7.410 7.691 1.00 93.88 91 ASP A O 1
ATOM 664 N N . ILE A 1 92 ? -1.081 -6.342 9.563 1.00 94.56 92 ILE A N 1
ATOM 665 C CA . ILE A 1 92 ? -1.261 -5.032 8.922 1.00 94.56 92 ILE A CA 1
ATOM 666 C C . ILE A 1 92 ? -0.366 -3.963 9.543 1.00 94.56 92 ILE A C 1
ATOM 668 O O . ILE A 1 92 ? -0.231 -3.854 10.761 1.00 94.56 92 ILE A O 1
ATOM 672 N N . GLN A 1 93 ? 0.205 -3.120 8.690 1.00 95.69 93 GLN A N 1
ATOM 673 C CA . GLN A 1 93 ? 0.944 -1.922 9.066 1.00 95.69 93 GLN A CA 1
ATOM 674 C C . GLN A 1 93 ? 0.493 -0.737 8.215 1.00 95.69 93 GLN A C 1
ATOM 676 O O . GLN A 1 93 ? 0.164 -0.876 7.037 1.00 95.69 93 GLN A O 1
ATOM 681 N N . ALA A 1 94 ? 0.497 0.452 8.807 1.00 95.06 94 ALA A N 1
ATOM 682 C CA . AL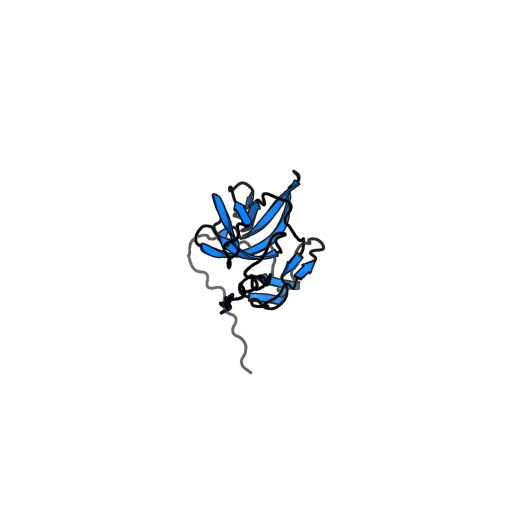A A 1 94 ? 0.281 1.697 8.095 1.00 95.06 94 ALA A CA 1
ATOM 683 C C . ALA A 1 94 ? 1.576 2.496 7.916 1.00 95.06 94 ALA A C 1
ATOM 685 O O . ALA A 1 94 ? 2.467 2.527 8.770 1.00 95.06 94 ALA A O 1
ATOM 686 N N . ILE A 1 95 ? 1.634 3.190 6.788 1.00 96.44 95 ILE A N 1
ATOM 687 C CA . ILE A 1 95 ? 2.659 4.153 6.412 1.00 96.44 95 ILE A CA 1
ATOM 688 C C . ILE A 1 95 ? 2.022 5.531 6.530 1.00 96.44 95 ILE A C 1
ATOM 690 O O . ILE A 1 95 ? 1.055 5.835 5.827 1.00 96.44 95 ILE A O 1
ATOM 694 N N . TYR A 1 96 ? 2.550 6.366 7.417 1.00 95.25 96 TYR A N 1
ATOM 695 C CA . TYR A 1 96 ? 2.117 7.746 7.559 1.00 95.25 96 TYR A CA 1
ATOM 696 C C . TYR A 1 96 ? 2.522 8.563 6.334 1.00 95.25 96 TYR A C 1
ATOM 698 O O . TYR A 1 96 ? 3.693 8.587 5.936 1.00 95.25 96 TYR A O 1
ATOM 706 N N . LEU A 1 97 ? 1.545 9.265 5.758 1.00 93.56 97 LEU A N 1
ATOM 707 C CA . LEU A 1 97 ? 1.751 10.144 4.619 1.00 93.56 97 LEU A CA 1
ATOM 708 C C . LEU A 1 97 ? 1.790 11.604 5.092 1.00 93.56 97 LEU A C 1
ATOM 710 O O . LEU A 1 97 ? 0.794 12.110 5.615 1.00 93.56 97 LEU A O 1
ATOM 714 N N . PRO A 1 98 ? 2.896 12.336 4.868 1.00 78.44 98 PRO A N 1
ATOM 715 C CA . PRO A 1 98 ? 3.063 13.698 5.380 1.00 78.44 98 PRO A CA 1
ATOM 716 C C . PRO A 1 98 ? 2.109 14.727 4.752 1.00 78.44 98 PRO A C 1
ATOM 718 O O . PRO A 1 98 ? 1.996 15.848 5.248 1.00 78.44 98 PRO A O 1
ATOM 721 N N . LYS A 1 99 ? 1.431 14.380 3.652 1.00 79.44 99 LYS A N 1
ATOM 722 C CA . LYS A 1 99 ? 0.433 15.208 2.961 1.00 79.44 99 LYS A CA 1
ATOM 723 C C . LYS A 1 99 ? -0.733 14.329 2.500 1.00 79.44 99 LYS A C 1
ATOM 725 O O . LYS A 1 99 ? -0.586 13.117 2.372 1.00 79.44 99 LYS A O 1
ATOM 730 N N . SER A 1 100 ? -1.883 14.943 2.205 1.00 69.12 100 SER A N 1
ATOM 731 C CA . SER A 1 100 ? -3.053 14.255 1.632 1.00 69.12 100 SER A CA 1
ATOM 732 C C . SER A 1 100 ? -2.781 13.805 0.196 1.00 69.12 100 SER A C 1
ATOM 734 O O . SER A 1 100 ? -3.163 14.470 -0.763 1.00 69.12 100 SER A O 1
ATOM 736 N N . GLN A 1 101 ? -2.073 12.690 0.062 1.00 86.00 101 GLN A N 1
ATOM 737 C CA . GLN A 1 101 ? -1.552 12.156 -1.191 1.00 86.00 101 GLN A CA 1
ATOM 738 C C . GLN A 1 101 ? -2.086 10.741 -1.420 1.00 86.00 101 GLN A C 1
ATOM 740 O O . GLN A 1 101 ? -1.312 9.834 -1.676 1.00 86.00 101 GLN A O 1
ATOM 745 N N . LEU A 1 102 ? -3.398 10.536 -1.301 1.00 92.44 102 LEU A N 1
ATOM 746 C CA . LEU A 1 102 ? -4.055 9.260 -1.599 1.00 92.44 102 LEU A CA 1
ATOM 747 C C . LEU A 1 102 ? -4.997 9.446 -2.783 1.00 92.44 102 LEU A C 1
ATOM 749 O O . LEU A 1 102 ? -5.757 10.413 -2.806 1.00 92.44 102 LEU A O 1
ATOM 753 N N . THR A 1 103 ? -4.973 8.526 -3.746 1.00 94.12 103 THR A N 1
ATOM 754 C CA . THR A 1 103 ? -5.912 8.577 -4.879 1.00 94.12 103 THR A CA 1
ATOM 755 C C . THR A 1 103 ? -7.307 8.103 -4.498 1.00 94.12 103 THR A C 1
ATOM 757 O O . THR A 1 103 ? -8.288 8.614 -5.031 1.00 94.12 103 THR A O 1
ATOM 760 N N . GLY A 1 104 ? -7.404 7.117 -3.599 1.00 94.75 104 GLY A N 1
ATOM 761 C CA . GLY A 1 104 ? -8.632 6.338 -3.411 1.00 94.75 104 GLY A CA 1
ATOM 762 C C . GLY A 1 104 ? -8.860 5.309 -4.526 1.00 94.75 104 GLY A C 1
ATOM 763 O O . GLY A 1 104 ? -9.995 4.910 -4.767 1.00 94.75 104 GLY A O 1
ATOM 764 N N . TYR A 1 105 ? -7.796 4.908 -5.227 1.00 97.19 105 TYR A N 1
ATOM 765 C CA . TYR A 1 105 ? -7.819 3.902 -6.288 1.00 97.19 105 TYR A CA 1
ATOM 766 C C . TYR A 1 105 ? -6.869 2.745 -5.949 1.00 97.19 105 TYR A C 1
ATOM 768 O O . TYR A 1 105 ? -5.926 2.907 -5.169 1.00 97.19 105 TYR A O 1
ATOM 776 N N . LEU A 1 106 ? -7.114 1.597 -6.576 1.00 97.44 106 LEU A N 1
ATOM 777 C CA . LEU A 1 106 ? -6.236 0.429 -6.600 1.00 97.44 106 LEU A CA 1
ATOM 778 C C . LEU A 1 106 ? -5.748 0.215 -8.037 1.00 97.44 106 LEU A C 1
ATOM 780 O O . LEU A 1 106 ? -6.550 0.343 -8.967 1.00 97.44 106 LEU A O 1
ATOM 784 N N . TYR A 1 107 ? -4.465 -0.085 -8.233 1.00 97.75 107 TYR A N 1
ATOM 785 C CA . TYR A 1 107 ? -3.948 -0.483 -9.540 1.00 97.75 107 TYR A CA 1
ATOM 786 C C . TYR A 1 107 ? -4.725 -1.690 -10.093 1.00 97.75 107 TYR A C 1
ATOM 788 O O . TYR A 1 107 ? -5.318 -2.478 -9.362 1.00 97.75 107 TYR A O 1
ATOM 796 N N . ASP A 1 108 ? -4.763 -1.805 -11.419 1.00 97.38 108 ASP A N 1
ATOM 797 C CA . ASP A 1 108 ? -5.432 -2.906 -12.105 1.00 97.38 108 ASP A CA 1
ATOM 798 C C . ASP A 1 108 ? -4.572 -3.442 -13.263 1.00 97.38 108 ASP A C 1
ATOM 800 O O . ASP A 1 108 ? -3.647 -2.790 -13.756 1.00 97.38 108 ASP A O 1
ATOM 804 N N . GLY A 1 109 ? -4.861 -4.663 -13.701 1.00 96.00 109 GLY A N 1
ATOM 805 C CA . GLY A 1 109 ? -4.176 -5.339 -14.792 1.00 96.00 109 GLY A CA 1
ATOM 806 C C . GLY A 1 109 ? -2.815 -5.924 -14.410 1.00 96.00 109 GLY A C 1
ATOM 807 O O . GLY A 1 109 ? -2.474 -6.113 -13.239 1.00 96.00 109 GLY A O 1
ATOM 808 N N . ALA A 1 110 ? -2.026 -6.247 -15.437 1.00 96.12 110 ALA A N 1
ATOM 809 C CA . ALA A 1 110 ? -0.768 -6.982 -15.309 1.00 96.12 110 ALA A CA 1
ATOM 810 C C . ALA A 1 110 ? 0.296 -6.227 -14.494 1.00 96.12 110 ALA A C 1
ATOM 812 O O . ALA A 1 110 ? 0.419 -5.009 -14.621 1.00 96.12 110 ALA A O 1
ATOM 813 N N . ALA A 1 111 ? 1.123 -6.951 -13.725 1.00 93.44 111 ALA A N 1
ATOM 814 C CA . ALA A 1 111 ? 2.195 -6.408 -12.869 1.00 93.44 111 ALA A CA 1
ATOM 815 C C . ALA A 1 111 ? 3.068 -5.339 -13.551 1.00 93.44 111 ALA A C 1
ATOM 817 O O . ALA A 1 111 ? 3.386 -4.303 -12.967 1.00 93.44 111 ALA A O 1
ATOM 818 N N . LYS A 1 112 ? 3.439 -5.613 -14.809 1.00 90.81 112 LYS A N 1
ATOM 819 C CA . LYS A 1 112 ? 4.369 -4.822 -15.628 1.00 90.81 112 LYS A CA 1
ATOM 820 C C . LYS A 1 112 ? 3.667 -3.910 -16.635 1.00 90.81 112 LYS A C 1
ATOM 822 O O . LYS A 1 112 ? 4.259 -3.561 -17.655 1.00 90.81 112 LYS A O 1
ATOM 827 N N . LEU A 1 113 ? 2.400 -3.568 -16.401 1.00 91.56 113 LEU A N 1
ATOM 828 C CA . LEU A 1 113 ? 1.708 -2.605 -17.247 1.00 91.56 113 LEU A CA 1
ATOM 829 C C . LEU A 1 113 ? 2.454 -1.265 -17.188 1.00 91.56 113 LEU A C 1
ATOM 831 O O . LEU A 1 113 ? 2.647 -0.698 -16.117 1.00 91.56 113 LEU A O 1
ATOM 835 N N . GLY A 1 114 ? 2.921 -0.788 -18.342 1.00 90.62 114 GLY A N 1
ATOM 836 C CA . GLY A 1 114 ? 3.829 0.360 -18.422 1.00 90.62 114 GLY A CA 1
ATOM 837 C C . GLY A 1 114 ? 3.165 1.725 -18.246 1.00 90.62 114 GLY A C 1
ATOM 838 O O . GLY A 1 114 ? 3.832 2.730 -18.440 1.00 90.62 114 GLY A O 1
ATOM 839 N N . TYR A 1 115 ? 1.871 1.779 -17.935 1.00 91.19 115 TYR A N 1
ATOM 840 C CA . TYR A 1 115 ? 1.097 3.010 -17.791 1.00 91.19 115 TYR A CA 1
ATOM 841 C C . TYR A 1 115 ? 0.110 2.899 -16.627 1.00 91.19 115 TYR A C 1
ATOM 843 O O . TYR A 1 115 ? -0.221 1.800 -16.177 1.00 91.19 115 TYR A O 1
ATOM 851 N N . TYR A 1 116 ? -0.385 4.045 -16.165 1.00 94.88 116 TYR A N 1
ATOM 852 C CA . TYR A 1 116 ? -1.356 4.120 -15.081 1.00 94.88 116 TYR A CA 1
ATOM 853 C C . TYR A 1 116 ? -2.714 3.537 -15.495 1.00 94.88 116 TYR A C 1
ATOM 855 O O . TYR A 1 116 ? -3.383 4.055 -16.391 1.00 94.88 116 TYR A O 1
ATOM 863 N N . TYR A 1 117 ? -3.135 2.473 -14.816 1.00 95.88 117 TYR A N 1
ATOM 864 C CA . TYR A 1 117 ? -4.463 1.880 -14.937 1.00 95.88 117 TYR A CA 1
ATOM 865 C C . TYR A 1 117 ? -4.923 1.437 -13.553 1.00 95.88 117 TYR A C 1
ATOM 867 O O . TYR A 1 117 ? -4.251 0.637 -12.905 1.00 95.88 117 TYR A O 1
ATOM 875 N N . ALA A 1 118 ? -6.037 1.995 -13.088 1.00 96.94 118 ALA A N 1
ATOM 876 C CA . ALA A 1 118 ? -6.509 1.816 -11.725 1.00 96.94 118 ALA A CA 1
ATOM 877 C C . ALA A 1 118 ? -8.041 1.895 -11.656 1.00 96.94 118 ALA A C 1
ATOM 879 O O . ALA A 1 118 ? -8.692 2.464 -12.541 1.00 96.94 118 ALA A O 1
ATOM 880 N N . LYS A 1 119 ? -8.621 1.336 -10.593 1.00 97.06 119 LYS A N 1
ATOM 881 C CA . LYS A 1 119 ? -10.063 1.331 -10.316 1.00 97.06 119 LYS A CA 1
ATOM 882 C C . LYS A 1 119 ? -10.362 2.047 -9.001 1.00 97.06 119 LYS A C 1
ATOM 884 O O . LYS A 1 119 ? -9.576 1.920 -8.063 1.00 97.06 119 LYS A O 1
ATOM 889 N N . PRO A 1 120 ? -11.470 2.804 -8.916 1.00 97.62 120 PRO A N 1
ATOM 890 C CA . PRO A 1 120 ? -11.822 3.509 -7.692 1.00 97.62 120 PRO A CA 1
ATOM 891 C C . PRO A 1 120 ? -12.222 2.518 -6.597 1.00 97.62 120 PRO A C 1
ATOM 893 O O . PRO A 1 120 ? -12.942 1.552 -6.852 1.00 97.62 120 PRO A O 1
ATOM 896 N N . VAL A 1 121 ? -11.807 2.800 -5.366 1.00 96.94 121 VAL A N 1
ATOM 897 C CA . VAL A 1 121 ? -12.276 2.099 -4.170 1.00 96.94 121 VAL A CA 1
ATOM 898 C C . VAL A 1 121 ? -13.557 2.783 -3.702 1.00 96.94 121 VAL A C 1
ATOM 900 O O . VAL A 1 121 ? -13.537 3.934 -3.271 1.00 96.94 121 VAL A O 1
ATOM 903 N N . SER A 1 122 ? -14.690 2.089 -3.801 1.00 96.25 122 SER A N 1
ATOM 904 C CA . SER A 1 122 ? -16.001 2.645 -3.433 1.00 96.25 122 SER A CA 1
ATOM 905 C C . SER A 1 122 ? -16.375 2.442 -1.964 1.00 96.25 122 SER A C 1
ATOM 907 O O . SER A 1 122 ? -17.317 3.068 -1.484 1.00 96.25 122 SER A O 1
ATOM 909 N N . GLY A 1 123 ? -15.680 1.556 -1.250 1.00 94.75 123 GLY A N 1
ATOM 910 C CA . GLY A 1 123 ? -15.979 1.222 0.138 1.00 94.75 123 GLY A CA 1
ATOM 911 C C . GLY A 1 123 ? -15.298 -0.066 0.585 1.00 94.75 123 GLY A C 1
ATOM 912 O O . GLY A 1 123 ? -14.390 -0.559 -0.081 1.00 94.75 123 GLY A O 1
ATOM 913 N N . TRP A 1 124 ? -15.762 -0.604 1.710 1.00 94.50 124 TRP A N 1
ATOM 914 C CA . TRP A 1 124 ? -15.312 -1.875 2.270 1.00 94.50 124 TRP A CA 1
ATOM 915 C C . TRP A 1 124 ? -16.518 -2.730 2.669 1.00 94.50 124 TRP A C 1
ATOM 917 O O . TRP A 1 124 ? -17.615 -2.214 2.893 1.00 94.50 124 TRP A O 1
ATOM 927 N N . GLY A 1 125 ? -16.304 -4.038 2.758 1.00 93.50 125 GLY A N 1
ATOM 928 C CA . GLY A 1 125 ? -17.278 -5.003 3.246 1.00 93.50 125 GLY A CA 1
ATOM 929 C C . GLY A 1 125 ? -16.564 -6.217 3.824 1.00 93.50 125 GLY A C 1
ATOM 930 O O . GLY A 1 125 ? -15.372 -6.411 3.584 1.00 93.50 125 GLY A O 1
ATOM 931 N N . HIS A 1 126 ? -17.284 -7.015 4.607 1.00 93.38 126 HIS A N 1
ATOM 932 C CA . HIS A 1 126 ? -16.756 -8.285 5.088 1.00 93.38 126 HIS A CA 1
ATOM 933 C C . HIS A 1 126 ? -16.669 -9.287 3.942 1.00 93.38 126 HIS A C 1
ATOM 935 O O . 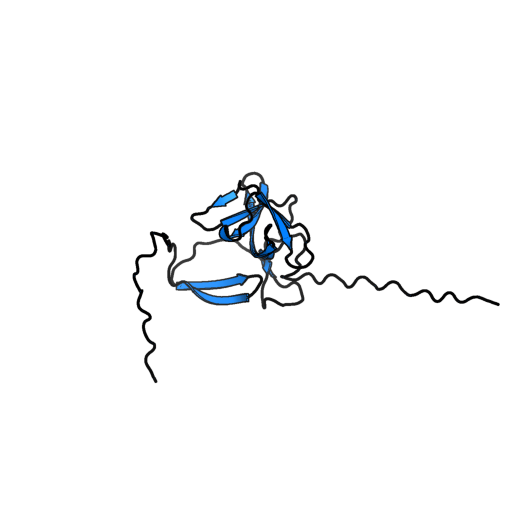HIS A 1 126 ? -17.585 -9.389 3.125 1.00 93.38 126 HIS A O 1
ATOM 941 N N . ASN A 1 127 ? -15.583 -10.048 3.937 1.00 92.25 127 ASN A N 1
ATOM 942 C CA . ASN A 1 127 ? -15.461 -11.241 3.120 1.00 92.25 127 ASN A CA 1
ATOM 943 C C . ASN A 1 127 ? -16.356 -12.343 3.693 1.00 92.25 127 ASN A C 1
ATOM 945 O O . ASN A 1 127 ? -16.411 -12.515 4.910 1.00 92.25 127 ASN A O 1
ATOM 949 N N . ASN A 1 128 ? -16.999 -13.124 2.829 1.00 95.62 128 ASN A N 1
ATOM 950 C CA . ASN A 1 128 ? -17.758 -14.309 3.213 1.00 95.62 128 ASN A CA 1
ATOM 951 C C . ASN A 1 128 ? -17.266 -15.517 2.416 1.00 95.62 128 ASN A C 1
ATOM 953 O O . ASN A 1 128 ? -16.873 -15.409 1.252 1.00 95.62 128 ASN A O 1
ATOM 957 N N . ALA A 1 129 ? -17.316 -16.701 3.027 1.00 96.81 129 ALA A N 1
ATOM 958 C CA . ALA A 1 129 ? -17.054 -17.933 2.297 1.00 96.81 129 ALA A CA 1
ATOM 959 C C . ALA A 1 129 ? -18.038 -18.063 1.121 1.00 96.81 129 ALA A C 1
ATOM 961 O O . ALA A 1 129 ? -19.254 -17.991 1.294 1.00 96.81 129 ALA A O 1
ATOM 962 N N . GLY A 1 130 ? -17.501 -18.274 -0.078 1.00 97.25 130 GLY A N 1
ATOM 963 C CA . GLY A 1 130 ? -18.264 -18.313 -1.320 1.00 97.25 130 GLY A CA 1
ATOM 964 C C . GLY A 1 130 ? -18.152 -17.060 -2.186 1.00 97.25 130 GLY A C 1
ATOM 965 O O . GLY A 1 130 ? -18.398 -17.186 -3.389 1.00 97.25 130 GLY A O 1
ATOM 966 N N . ASP A 1 131 ? -17.736 -15.921 -1.624 1.00 97.19 131 ASP A N 1
ATOM 967 C CA . ASP A 1 131 ? -17.506 -14.690 -2.382 1.00 97.19 131 ASP A CA 1
ATOM 968 C C . ASP A 1 131 ? -16.371 -14.876 -3.397 1.00 97.19 131 ASP A C 1
ATOM 970 O O . ASP A 1 131 ? -15.446 -15.670 -3.193 1.00 97.19 131 ASP A O 1
ATOM 974 N N . TYR A 1 132 ? -16.445 -14.126 -4.497 1.00 96.81 132 TYR A N 1
ATOM 975 C CA . TYR A 1 132 ? -15.372 -14.036 -5.480 1.00 96.81 132 TYR A CA 1
ATOM 976 C C . TYR A 1 132 ? -14.681 -12.691 -5.360 1.00 96.81 132 TYR A C 1
ATOM 978 O O . TYR A 1 132 ? -15.329 -11.646 -5.401 1.00 96.81 132 TYR A O 1
ATOM 986 N N . VAL A 1 133 ? -13.360 -12.733 -5.264 1.00 96.62 133 VAL A N 1
ATOM 987 C CA . VAL A 1 133 ? -12.520 -11.550 -5.118 1.00 96.62 133 VAL A CA 1
ATOM 988 C C . VAL A 1 133 ? -11.425 -11.522 -6.176 1.00 96.62 133 VAL A C 1
ATOM 990 O O . VAL A 1 133 ? -11.187 -12.496 -6.905 1.00 96.62 133 VAL A O 1
ATOM 993 N N . CYS A 1 134 ? -10.782 -10.364 -6.262 1.00 96.88 134 CYS A N 1
ATOM 994 C CA . CYS A 1 134 ? -9.515 -10.204 -6.943 1.00 96.88 134 CYS A CA 1
ATOM 995 C C . CYS A 1 134 ? -8.445 -9.835 -5.918 1.00 96.88 134 CYS A C 1
ATOM 997 O O . CYS A 1 134 ? -8.705 -9.035 -5.020 1.00 96.88 134 CYS A O 1
ATOM 999 N N . GLU A 1 135 ? -7.249 -10.381 -6.087 1.00 95.75 135 GLU A N 1
ATOM 1000 C CA . G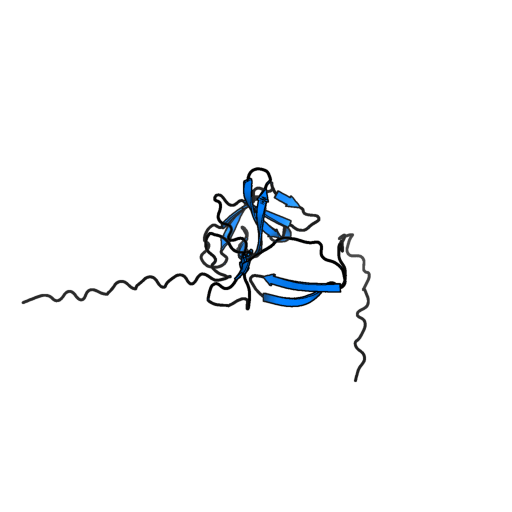LU A 1 135 ? -6.051 -9.943 -5.376 1.00 95.75 135 GLU A CA 1
ATOM 1001 C C . GLU A 1 135 ? -5.210 -9.076 -6.311 1.00 95.75 135 GLU A C 1
ATOM 1003 O O . GLU A 1 135 ? -5.122 -9.371 -7.503 1.00 95.75 135 GLU A O 1
ATOM 1008 N N . ASP A 1 136 ? -4.600 -8.016 -5.783 1.00 96.56 136 ASP A N 1
ATOM 1009 C CA . ASP A 1 136 ? -3.645 -7.177 -6.511 1.00 96.56 136 ASP A CA 1
ATOM 1010 C C . ASP A 1 136 ? -2.311 -7.133 -5.767 1.00 96.56 136 ASP A C 1
ATOM 1012 O O . ASP A 1 136 ? -2.256 -7.199 -4.538 1.00 96.56 136 ASP A O 1
ATOM 1016 N N . GLY A 1 137 ? -1.226 -6.985 -6.519 1.00 96.19 137 GLY A N 1
ATOM 1017 C CA . GLY A 1 137 ? 0.097 -6.801 -5.950 1.00 96.19 137 GLY A CA 1
ATOM 1018 C C . GLY A 1 137 ? 1.144 -6.385 -6.974 1.00 96.19 137 GLY A C 1
ATOM 1019 O O . GLY A 1 137 ? 1.055 -6.701 -8.162 1.00 96.19 137 GLY A O 1
ATOM 1020 N N . ALA A 1 138 ? 2.195 -5.733 -6.480 1.00 97.00 138 ALA A N 1
ATOM 1021 C CA . ALA A 1 138 ? 3.356 -5.257 -7.228 1.00 97.00 138 ALA A CA 1
ATOM 1022 C C . ALA A 1 138 ? 3.897 -6.290 -8.228 1.00 97.00 138 ALA A C 1
ATOM 1024 O O . ALA A 1 138 ? 4.159 -5.959 -9.383 1.00 97.00 138 ALA A O 1
ATOM 1025 N N . ASN A 1 139 ? 4.033 -7.549 -7.805 1.00 95.94 139 ASN A N 1
ATOM 1026 C CA . ASN A 1 139 ? 4.722 -8.577 -8.589 1.00 95.94 139 ASN A CA 1
ATOM 1027 C C . ASN A 1 139 ? 3.796 -9.408 -9.483 1.00 95.94 139 ASN A C 1
ATOM 1029 O O . ASN A 1 139 ? 4.228 -9.841 -10.552 1.00 95.94 139 ASN A O 1
ATOM 1033 N N . GLY A 1 140 ? 2.556 -9.647 -9.046 1.00 95.25 140 GLY A N 1
ATOM 1034 C CA . GLY A 1 140 ? 1.588 -10.496 -9.755 1.00 95.25 140 GLY A CA 1
ATOM 1035 C C . GLY A 1 140 ? 0.648 -9.711 -10.668 1.00 95.25 140 GLY A C 1
ATOM 1036 O O . GLY A 1 140 ? 0.265 -10.180 -11.739 1.00 95.25 140 GLY A O 1
ATOM 1037 N N . GLY A 1 141 ? 0.365 -8.458 -10.312 1.00 96.81 141 GLY A N 1
ATOM 1038 C CA . GLY A 1 141 ? -0.779 -7.739 -10.844 1.00 96.81 141 GLY A CA 1
ATOM 1039 C C . GLY A 1 141 ? -2.085 -8.330 -10.326 1.00 96.81 141 GLY A C 1
ATOM 1040 O O . GLY A 1 141 ? -2.099 -9.028 -9.313 1.00 96.81 141 GLY A O 1
ATOM 1041 N N . VAL A 1 142 ? -3.175 -8.055 -11.038 1.00 98.12 142 VAL A N 1
ATOM 1042 C CA . VAL A 1 142 ? -4.509 -8.475 -10.607 1.00 98.12 142 VAL A CA 1
ATOM 1043 C C . VAL A 1 142 ? -4.809 -9.921 -10.995 1.00 98.12 142 VAL A C 1
ATOM 1045 O O . VAL A 1 142 ? -4.763 -10.288 -12.172 1.00 98.12 142 VAL A O 1
ATOM 1048 N N . HIS A 1 143 ? -5.206 -10.718 -10.005 1.00 97.31 143 HIS A N 1
ATOM 1049 C CA . HIS A 1 143 ? -5.700 -12.083 -10.158 1.00 97.31 143 HIS A CA 1
ATOM 1050 C C . HIS A 1 143 ? -7.141 -12.173 -9.651 1.00 97.31 143 HIS A C 1
ATOM 1052 O O . HIS A 1 143 ? -7.392 -12.056 -8.457 1.00 97.31 143 HIS A O 1
ATOM 1058 N N . CYS A 1 144 ? -8.092 -12.388 -10.560 1.00 97.00 144 CYS A N 1
ATOM 1059 C CA . CYS A 1 144 ? -9.526 -12.433 -10.261 1.00 97.00 144 CYS A CA 1
ATOM 1060 C C . CYS A 1 144 ? -10.106 -13.852 -10.297 1.00 97.00 144 CYS A C 1
ATOM 1062 O O . CYS A 1 144 ? -9.459 -14.800 -10.741 1.00 97.00 144 CYS A O 1
ATOM 1064 N N . ASN A 1 145 ? -11.379 -13.963 -9.904 1.00 96.06 145 ASN A N 1
ATOM 1065 C CA . ASN A 1 145 ? -12.127 -15.217 -9.774 1.00 96.06 145 ASN A CA 1
ATOM 1066 C C . ASN A 1 145 ? -11.579 -16.133 -8.667 1.00 96.06 145 ASN A C 1
ATOM 1068 O O . ASN A 1 145 ? -11.753 -17.351 -8.720 1.00 96.06 145 ASN A O 1
ATOM 1072 N N . VAL A 1 146 ? -10.950 -15.544 -7.647 1.00 96.25 146 VAL A N 1
ATOM 1073 C CA . VAL A 1 146 ? -10.538 -16.259 -6.439 1.00 96.25 146 VAL A CA 1
ATOM 1074 C C . VAL A 1 146 ? -11.768 -16.433 -5.560 1.00 96.25 146 VAL A C 1
ATOM 1076 O O . VAL A 1 146 ? -12.360 -15.450 -5.120 1.00 96.25 146 VAL A O 1
ATOM 1079 N N . LYS A 1 147 ? -12.177 -17.682 -5.328 1.00 97.56 147 LYS A N 1
ATOM 1080 C CA . LYS A 1 147 ? -13.305 -17.991 -4.448 1.00 97.56 147 LYS A CA 1
ATOM 1081 C C . LYS A 1 147 ? -12.821 -18.137 -3.014 1.00 97.56 147 LYS A C 1
ATOM 1083 O O . LYS A 1 147 ? -11.968 -18.979 -2.732 1.00 97.56 147 LYS A O 1
ATOM 1088 N N . ILE A 1 148 ? -13.419 -17.384 -2.102 1.00 96.00 148 ILE A N 1
ATOM 1089 C CA . ILE A 1 148 ? -13.107 -17.474 -0.678 1.00 96.00 148 ILE A CA 1
ATOM 1090 C C . ILE A 1 148 ? -13.597 -18.820 -0.142 1.00 96.00 148 ILE A C 1
ATOM 1092 O O . ILE A 1 148 ? -14.795 -19.109 -0.142 1.00 96.00 148 ILE A O 1
ATOM 1096 N N . ALA A 1 149 ? -12.664 -19.656 0.315 1.00 95.62 149 ALA A N 1
ATOM 1097 C CA . ALA A 1 149 ? -12.984 -20.954 0.903 1.00 95.62 149 ALA A CA 1
ATOM 1098 C C . ALA A 1 149 ? -13.323 -20.850 2.399 1.00 95.62 149 ALA A C 1
ATOM 1100 O O . ALA A 1 149 ? -14.202 -21.562 2.881 1.00 95.62 149 ALA A O 1
ATOM 1101 N N . LYS A 1 150 ? -12.611 -19.983 3.128 1.00 93.62 150 LYS A N 1
ATOM 1102 C CA . LYS A 1 150 ? -12.748 -19.741 4.571 1.00 93.62 150 LYS A CA 1
ATOM 1103 C C . LYS A 1 150 ? -12.374 -18.289 4.884 1.00 93.62 150 LYS A C 1
ATOM 1105 O O . LYS A 1 150 ? -11.581 -17.702 4.153 1.00 93.62 150 LYS A O 1
ATOM 1110 N N . THR A 1 151 ? -12.911 -17.752 5.972 1.00 92.50 151 THR A N 1
ATOM 1111 C CA . THR A 1 151 ? -12.547 -16.447 6.548 1.00 92.50 151 THR A CA 1
ATOM 1112 C C . THR A 1 151 ? -12.009 -16.650 7.963 1.00 92.50 151 THR A C 1
ATOM 1114 O O . THR A 1 151 ? -12.152 -17.744 8.514 1.00 92.50 151 THR A O 1
ATOM 1117 N N . ASP A 1 152 ? -11.361 -15.625 8.522 1.00 84.88 152 ASP A N 1
ATOM 1118 C CA . ASP A 1 152 ? -10.930 -15.590 9.931 1.00 84.88 152 ASP A CA 1
ATOM 1119 C C . ASP A 1 152 ? -10.064 -16.797 10.339 1.00 84.88 152 ASP A C 1
ATOM 1121 O O . ASP A 1 152 ? -10.172 -17.355 11.433 1.00 84.88 152 ASP A O 1
ATOM 1125 N N . VAL A 1 153 ? -9.202 -17.235 9.416 1.00 82.12 153 VAL A N 1
ATOM 1126 C CA . VAL A 1 153 ? -8.306 -18.372 9.628 1.00 82.12 153 VAL A CA 1
ATOM 1127 C C . VAL A 1 153 ? -7.051 -17.887 10.345 1.00 82.12 153 VAL A C 1
ATOM 1129 O O . VAL A 1 153 ? -6.143 -17.344 9.723 1.00 82.12 153 VAL A O 1
ATOM 1132 N N . GLY A 1 154 ? -6.984 -18.111 11.654 1.00 68.62 154 GLY A N 1
ATOM 1133 C CA . GLY A 1 154 ? -5.756 -17.915 12.419 1.00 68.62 154 GLY A CA 1
ATOM 1134 C C . GLY A 1 154 ? -4.794 -19.087 12.229 1.00 68.62 154 GLY A C 1
ATOM 1135 O O . GLY A 1 154 ? -5.159 -20.238 12.467 1.00 68.62 154 GLY A O 1
ATOM 1136 N N . THR A 1 155 ? -3.546 -18.809 11.856 1.00 55.22 155 THR A N 1
ATOM 1137 C CA . THR A 1 155 ? -2.446 -19.766 12.023 1.00 55.22 155 THR A CA 1
ATOM 1138 C C . THR A 1 155 ? -1.715 -19.416 13.309 1.00 55.22 155 THR A C 1
ATOM 1140 O O . THR A 1 155 ? -0.829 -18.563 13.321 1.00 55.22 155 THR A O 1
ATOM 1143 N N . SER A 1 156 ? -2.085 -20.043 14.424 1.00 52.84 156 SER A N 1
ATOM 1144 C CA . SER A 1 156 ? -1.226 -19.999 15.602 1.00 52.84 156 SER A CA 1
ATOM 1145 C C . SER A 1 156 ? 0.039 -20.782 15.270 1.00 52.84 156 SER A C 1
ATOM 1147 O O . SER A 1 156 ? -0.019 -22.000 15.107 1.00 52.84 156 SER A O 1
ATOM 1149 N N . ALA A 1 157 ? 1.179 -20.102 15.165 1.00 45.16 157 ALA A N 1
ATOM 1150 C CA . ALA A 1 157 ? 2.476 -20.762 15.197 1.00 45.16 157 ALA A CA 1
ATOM 1151 C C . ALA A 1 157 ? 2.724 -21.288 16.622 1.00 45.16 157 ALA A C 1
ATOM 1153 O O . ALA A 1 157 ? 3.539 -20.759 17.368 1.00 45.16 157 ALA A O 1
ATOM 1154 N N . SER A 1 158 ? 1.974 -22.308 17.036 1.00 44.00 158 SER A N 1
ATOM 1155 C CA . SER A 1 158 ? 2.439 -23.213 18.074 1.00 44.00 158 SER A CA 1
ATOM 1156 C C . SER A 1 158 ? 3.407 -24.162 17.386 1.00 44.00 158 SER A C 1
ATOM 1158 O O . SER A 1 158 ? 2.965 -24.944 16.551 1.00 44.00 158 SER A O 1
ATOM 1160 N N . GLU A 1 159 ? 4.698 -23.998 17.681 1.00 39.75 159 GLU A N 1
ATOM 1161 C CA . GLU A 1 159 ? 5.774 -24.993 17.581 1.00 39.75 159 GLU A CA 1
ATOM 1162 C C . GLU A 1 159 ? 5.573 -26.090 16.528 1.00 39.75 159 GLU A C 1
ATOM 1164 O O . GLU A 1 159 ? 4.727 -26.971 16.684 1.00 39.75 159 GLU A O 1
ATOM 1169 N N . ALA A 1 160 ? 6.431 -26.080 15.505 1.00 45.59 160 ALA A N 1
ATOM 1170 C CA . ALA A 1 160 ? 6.620 -27.178 14.568 1.00 45.59 160 ALA A CA 1
ATOM 1171 C C . ALA A 1 160 ? 6.619 -28.546 15.282 1.00 45.59 160 ALA A C 1
ATOM 1173 O O . ALA A 1 160 ? 7.635 -29.040 15.759 1.00 45.59 160 ALA A O 1
ATOM 1174 N N . SER A 1 161 ? 5.453 -29.173 15.334 1.00 43.88 161 SER A N 1
ATOM 1175 C CA . SER A 1 161 ? 5.248 -30.554 15.728 1.00 43.88 161 SER A CA 1
ATOM 1176 C C . SER A 1 161 ? 4.087 -31.036 14.874 1.00 43.88 161 SER A C 1
ATOM 1178 O O . SER A 1 161 ? 2.980 -30.511 14.925 1.00 43.88 161 SER A O 1
ATOM 1180 N N . GLY A 1 162 ? 4.448 -31.899 13.928 1.00 46.84 162 GLY A N 1
ATOM 1181 C CA . GLY A 1 162 ? 3.721 -32.116 12.692 1.00 46.84 162 GLY A CA 1
ATOM 1182 C C . GLY A 1 162 ? 2.256 -32.487 12.862 1.00 46.84 162 GLY A C 1
ATOM 1183 O O . GLY A 1 162 ? 1.914 -33.397 13.610 1.00 46.84 162 GLY A O 1
ATOM 1184 N N . ASP A 1 163 ? 1.433 -31.865 12.028 1.00 38.53 163 ASP A N 1
ATOM 1185 C CA . ASP A 1 163 ? 0.274 -32.535 11.465 1.00 38.53 163 ASP A CA 1
ATOM 1186 C C . ASP A 1 163 ? 0.294 -32.324 9.940 1.00 38.53 163 ASP A C 1
ATOM 1188 O O . ASP A 1 163 ? 0.117 -31.196 9.464 1.00 38.53 163 ASP A O 1
ATOM 1192 N N . PRO A 1 164 ? 0.608 -33.358 9.138 1.00 42.47 164 PRO A N 1
ATOM 1193 C CA . PRO A 1 164 ? 0.507 -33.271 7.695 1.00 42.47 164 PRO A CA 1
ATOM 1194 C C . PRO A 1 164 ? -0.978 -33.273 7.327 1.00 42.47 164 PRO A C 1
ATOM 1196 O O . PRO A 1 164 ? -1.591 -34.326 7.159 1.00 42.47 164 PRO A O 1
ATOM 1199 N N . SER A 1 165 ? -1.571 -32.087 7.168 1.00 43.31 165 SER A N 1
ATOM 1200 C CA . SER A 1 165 ? -2.892 -32.000 6.542 1.00 43.31 165 SER A CA 1
ATOM 1201 C C . SER A 1 165 ? -2.846 -32.662 5.155 1.00 43.31 165 SER A C 1
ATOM 1203 O O . SER A 1 165 ? -1.909 -32.422 4.384 1.00 43.31 165 SER A O 1
ATOM 1205 N N . PRO A 1 166 ? -3.828 -33.519 4.827 1.00 39.31 166 PRO A N 1
ATOM 1206 C CA . PRO A 1 166 ? -3.743 -34.409 3.686 1.00 39.31 166 PRO A CA 1
ATOM 1207 C C . PRO A 1 166 ? -3.888 -33.622 2.389 1.00 39.31 166 PRO A C 1
ATOM 1209 O O . PRO A 1 166 ? -4.915 -33.000 2.113 1.00 39.31 166 PRO A O 1
ATOM 1212 N N . ILE A 1 167 ? -2.861 -33.723 1.551 1.00 38.38 167 ILE A N 1
ATOM 1213 C CA . ILE A 1 167 ? -2.986 -33.518 0.114 1.00 38.38 167 ILE A CA 1
ATOM 1214 C C . ILE A 1 167 ? -4.011 -34.554 -0.359 1.00 38.38 167 ILE A C 1
ATOM 1216 O O . ILE A 1 167 ? -3.718 -35.747 -0.406 1.00 38.38 167 ILE A O 1
ATOM 1220 N N . SER A 1 168 ? -5.234 -34.118 -0.652 1.00 35.44 168 SER A N 1
ATOM 1221 C CA . SER A 1 168 ? -6.202 -34.977 -1.329 1.00 35.44 168 SER A CA 1
ATOM 1222 C C . SER A 1 168 ? -5.747 -35.124 -2.788 1.00 35.44 168 SER A C 1
ATOM 1224 O O . SER A 1 168 ? -5.589 -34.103 -3.465 1.00 35.44 168 SER A O 1
ATOM 1226 N N . PRO A 1 169 ? -5.466 -36.343 -3.282 1.00 43.59 169 PRO A N 1
ATOM 1227 C CA . PRO A 1 169 ? -5.024 -36.532 -4.653 1.00 43.59 169 PRO A CA 1
ATOM 1228 C C . PRO A 1 169 ? -6.198 -36.329 -5.615 1.00 43.59 169 PRO A C 1
ATOM 1230 O O . PRO A 1 169 ? -7.295 -36.853 -5.422 1.00 43.59 169 PRO A O 1
ATOM 1233 N N . THR A 1 170 ? -5.948 -35.577 -6.682 1.00 41.38 170 THR A N 1
ATOM 1234 C CA . THR A 1 170 ? -6.786 -35.540 -7.883 1.00 41.38 170 THR A CA 1
ATOM 1235 C C . THR A 1 170 ? -7.028 -36.963 -8.414 1.00 41.38 170 THR A C 1
ATOM 1237 O O . THR A 1 170 ? -6.075 -37.741 -8.504 1.00 41.38 170 THR A O 1
ATOM 1240 N N . PRO A 1 171 ? -8.261 -37.330 -8.811 1.00 36.69 171 PRO A N 1
ATOM 1241 C CA . PRO A 1 171 ? -8.504 -38.614 -9.459 1.00 36.69 171 PRO A CA 1
ATOM 1242 C C . PRO A 1 171 ? -7.932 -38.600 -10.889 1.00 36.69 171 PRO A C 1
ATOM 1244 O O . PRO A 1 171 ? -8.049 -37.580 -11.579 1.00 36.69 171 PRO A O 1
ATOM 1247 N N . PRO A 1 172 ? -7.307 -39.696 -11.361 1.00 50.19 172 PRO A N 1
ATOM 1248 C CA . PRO A 1 172 ? -6.885 -39.794 -12.746 1.00 50.19 172 PRO A CA 1
ATOM 1249 C C . PRO A 1 172 ? -8.102 -39.977 -13.663 1.00 50.19 172 PRO A C 1
ATOM 1251 O O . PRO A 1 172 ? -9.173 -40.410 -13.238 1.00 50.19 172 PRO A O 1
ATOM 1254 N N . ARG A 1 173 ? -7.889 -39.580 -14.915 1.00 46.69 173 ARG A N 1
ATOM 1255 C CA . ARG A 1 173 ? -8.844 -39.567 -16.022 1.00 46.69 173 ARG A CA 1
ATOM 1256 C C . ARG A 1 173 ? -9.282 -40.972 -16.434 1.00 46.69 173 ARG A C 1
ATOM 1258 O O . ARG A 1 173 ? -8.425 -41.880 -16.363 1.00 46.69 173 ARG A O 1
#

Sequence (173 aa):
MRVSRSGLSPASPTPLLVNRQHDFAPWTGGSALRNPSGSICSSGFGVRTAKGENLLTTAYHCGGDNGIWSTYIGHDVVGGSDGAYFSTADDIQAIYLPKSQLTGYLYDGAAKLGYYYAKPVSGWGHNNAGDYVCEDGANGGVHCNVKIAKTDVGTSASEASGDPSPISPTPPR